Protein AF-A0A924SFA0-F1 (afdb_monomer_lite)

Secondary structure (DSSP, 8-state):
-EEEEEEEEE--TT--HHHHTTS-SEEEEEEESSHHHHHHHHHHHHHHHHSSS--EEEEEEEEEEPPSSSS-PPEEEEEEEEEEE--TT-

Radius of gyration: 14.09 Å; chains: 1; bounding box: 32×32×41 Å

pLDDT: mean 83.45, std 10.33, range [54.59, 95.69]

Structure (mmCIF, N/CA/C/O backbone):
data_AF-A0A924SFA0-F1
#
_entry.id   AF-A0A924SFA0-F1
#
loop_
_atom_site.group_PDB
_atom_site.id
_atom_site.type_symbol
_atom_site.label_atom_id
_atom_site.label_alt_id
_atom_site.label_comp_id
_atom_site.label_asym_id
_atom_site.label_entity_id
_atom_site.label_seq_id
_atom_site.pdbx_PDB_ins_code
_atom_site.Cartn_x
_atom_site.Cartn_y
_atom_site.Cartn_z
_atom_site.occupancy
_atom_site.B_iso_or_equiv
_atom_site.auth_seq_id
_atom_site.auth_comp_id
_atom_site.auth_asym_id
_atom_site.auth_atom_id
_atom_site.pdbx_PDB_model_num
ATOM 1 N N . MET A 1 1 ? 8.476 5.013 -13.328 1.00 89.00 1 MET A N 1
ATOM 2 C CA . MET A 1 1 ? 7.156 4.630 -12.796 1.00 89.00 1 MET A CA 1
ATOM 3 C C . MET A 1 1 ? 7.329 3.259 -12.181 1.00 89.00 1 MET A C 1
ATOM 5 O O . MET A 1 1 ? 7.813 2.361 -12.863 1.00 89.00 1 MET A O 1
ATOM 9 N N . THR A 1 2 ? 7.065 3.155 -10.890 1.00 93.19 2 THR A N 1
ATOM 10 C CA . THR A 1 2 ? 7.264 1.969 -10.064 1.00 93.19 2 THR A CA 1
ATOM 11 C C . THR A 1 2 ? 5.897 1.377 -9.772 1.00 93.19 2 THR A C 1
ATOM 13 O O . THR A 1 2 ? 4.965 2.111 -9.446 1.00 93.19 2 THR A O 1
ATOM 16 N N . THR A 1 3 ? 5.764 0.065 -9.923 1.00 95.38 3 THR A N 1
ATOM 17 C CA . THR A 1 3 ? 4.533 -0.649 -9.587 1.00 95.38 3 THR A CA 1
ATOM 18 C C . THR A 1 3 ? 4.640 -1.169 -8.162 1.00 95.38 3 THR A C 1
ATOM 20 O O . THR A 1 3 ? 5.643 -1.780 -7.795 1.00 95.38 3 THR A O 1
ATOM 23 N N . TYR A 1 4 ? 3.600 -0.939 -7.377 1.00 95.31 4 TYR A N 1
ATOM 24 C CA . TYR A 1 4 ? 3.471 -1.383 -6.001 1.00 95.31 4 TYR A CA 1
ATOM 25 C C . TYR A 1 4 ? 2.245 -2.279 -5.894 1.00 95.31 4 TYR A C 1
ATOM 27 O O . TYR A 1 4 ? 1.207 -1.975 -6.481 1.00 95.31 4 TYR A O 1
ATOM 35 N N . VAL A 1 5 ? 2.350 -3.356 -5.125 1.00 94.81 5 VAL A N 1
ATOM 36 C CA . VAL A 1 5 ? 1.176 -3.947 -4.480 1.00 94.81 5 VAL A CA 1
ATOM 37 C C . VAL A 1 5 ? 1.000 -3.245 -3.142 1.00 94.81 5 VAL A C 1
ATOM 39 O O . VAL A 1 5 ? 1.992 -2.913 -2.487 1.00 94.81 5 VAL A O 1
ATOM 42 N N . TYR A 1 6 ? -0.242 -2.990 -2.758 1.00 92.94 6 TYR A N 1
ATOM 43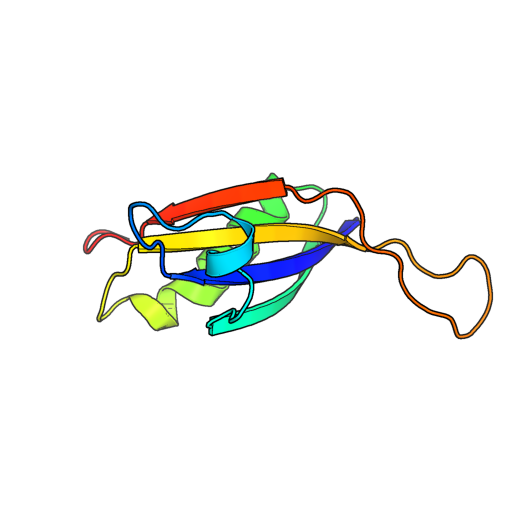 C CA . TYR A 1 6 ? -0.559 -2.434 -1.456 1.00 92.94 6 TYR A CA 1
ATOM 44 C C . TYR A 1 6 ? -1.603 -3.277 -0.735 1.00 92.94 6 TYR A C 1
ATOM 46 O O . TYR A 1 6 ? -2.483 -3.871 -1.360 1.00 92.94 6 TYR A O 1
ATOM 54 N N . TYR A 1 7 ? -1.486 -3.316 0.586 1.00 91.19 7 TYR A N 1
ATOM 55 C CA . TYR A 1 7 ? -2.368 -4.038 1.492 1.00 91.19 7 TYR A CA 1
ATOM 56 C C . TYR A 1 7 ? -2.901 -3.061 2.519 1.00 91.19 7 TYR A C 1
ATOM 58 O O . TYR A 1 7 ? -2.132 -2.259 3.043 1.00 91.19 7 TYR A O 1
ATOM 66 N N . ILE A 1 8 ? -4.187 -3.157 2.828 1.00 89.06 8 ILE A N 1
ATOM 67 C CA . ILE A 1 8 ? -4.836 -2.345 3.851 1.00 89.06 8 ILE A CA 1
ATOM 68 C C . ILE A 1 8 ? -5.361 -3.275 4.922 1.00 89.06 8 ILE A C 1
ATOM 70 O O . ILE A 1 8 ? -6.072 -4.234 4.619 1.00 89.06 8 ILE A O 1
ATOM 74 N N . ALA A 1 9 ? -5.028 -2.978 6.167 1.00 88.75 9 ALA A N 1
ATOM 75 C CA . ALA A 1 9 ? -5.522 -3.693 7.329 1.00 88.75 9 ALA A CA 1
ATOM 76 C C . ALA A 1 9 ? -6.035 -2.703 8.375 1.00 88.75 9 ALA A C 1
ATOM 78 O O . ALA A 1 9 ? -5.635 -1.539 8.395 1.00 88.75 9 ALA A O 1
ATOM 79 N N . GLU A 1 10 ? -6.913 -3.176 9.253 1.00 83.50 10 GLU A N 1
ATOM 80 C CA . GLU A 1 10 ? -7.274 -2.426 10.451 1.00 83.50 10 GLU A CA 1
ATOM 81 C C . GLU A 1 10 ? -6.066 -2.340 11.385 1.00 83.50 10 GLU A C 1
ATOM 83 O O . GLU A 1 10 ? -5.353 -3.325 11.615 1.00 83.50 10 GLU A O 1
ATOM 88 N N . ARG A 1 11 ? -5.848 -1.156 11.953 1.00 77.44 11 ARG A N 1
ATOM 89 C CA . ARG A 1 11 ? -4.859 -0.972 13.006 1.00 77.44 11 ARG A CA 1
ATOM 90 C C . ARG A 1 11 ? -5.398 -1.547 14.311 1.00 77.44 11 ARG A C 1
ATOM 92 O O . ARG A 1 11 ? -6.203 -0.920 14.992 1.00 77.44 11 ARG A O 1
ATOM 99 N N 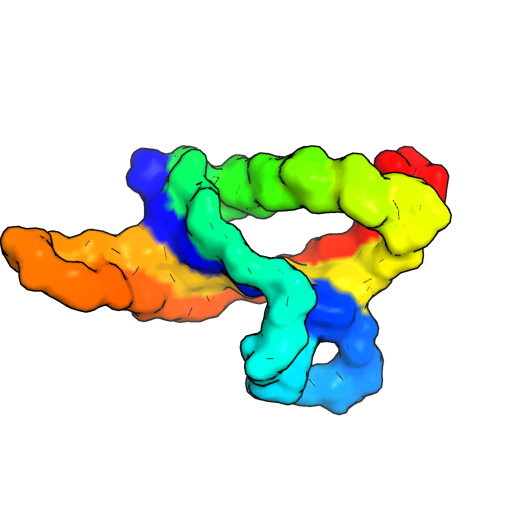. VAL A 1 12 ? -4.895 -2.715 14.696 1.00 74.38 12 VAL A N 1
ATOM 100 C CA . VAL A 1 12 ? -5.196 -3.330 15.996 1.00 74.38 12 VAL A CA 1
ATOM 101 C C . VAL A 1 12 ? -4.055 -3.041 16.969 1.00 74.38 12 VAL A C 1
ATOM 103 O O . VAL A 1 12 ? -2.928 -3.505 16.775 1.00 74.38 12 VAL A O 1
ATOM 106 N N . GLU A 1 13 ? -4.328 -2.279 18.031 1.00 72.44 13 GLU A N 1
ATOM 107 C CA . GLU A 1 13 ? -3.330 -1.999 19.068 1.00 72.44 13 GLU A CA 1
ATOM 108 C C . GLU A 1 13 ? -2.813 -3.298 19.709 1.00 72.44 13 GLU A C 1
ATOM 110 O O . GLU A 1 13 ? -3.579 -4.149 20.159 1.00 72.44 13 G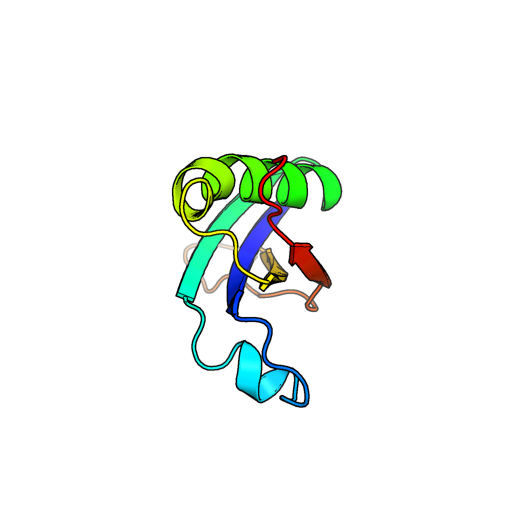LU A O 1
ATOM 115 N N . GLY A 1 14 ? -1.487 -3.459 19.746 1.00 70.38 14 GLY A N 1
ATOM 116 C CA . GLY A 1 14 ? -0.827 -4.629 20.332 1.00 70.38 14 GLY A CA 1
ATOM 117 C C . GLY A 1 14 ? -0.719 -5.857 19.418 1.00 70.38 14 GLY A C 1
ATOM 118 O O . GLY A 1 14 ? -0.054 -6.822 19.802 1.00 70.38 14 GLY A O 1
ATOM 119 N N . ALA A 1 15 ? -1.298 -5.833 18.213 1.00 67.81 15 ALA A N 1
ATOM 120 C CA . ALA A 1 15 ? -1.111 -6.898 17.231 1.00 67.81 15 ALA A CA 1
ATOM 121 C C . ALA A 1 15 ? 0.279 -6.816 16.577 1.00 67.81 15 ALA A C 1
ATOM 123 O O . ALA A 1 15 ? 0.764 -5.739 16.227 1.00 67.81 15 ALA A O 1
ATOM 124 N N . GLN A 1 16 ? 0.931 -7.967 16.384 1.00 68.56 16 GLN A N 1
ATOM 125 C CA . GLN A 1 16 ? 2.193 -8.021 15.637 1.00 68.56 16 GLN A CA 1
ATOM 126 C C . GLN A 1 16 ? 1.941 -7.771 14.139 1.00 68.56 16 GLN A C 1
ATOM 128 O O . GLN A 1 16 ? 0.897 -8.159 13.619 1.00 68.56 16 GLN A O 1
ATOM 133 N N . GLU A 1 17 ? 2.914 -7.205 13.410 1.00 63.38 17 GLU A N 1
ATOM 134 C CA . GLU A 1 17 ? 2.818 -6.952 11.954 1.00 63.38 17 GLU A CA 1
ATOM 135 C C . GLU A 1 17 ? 2.283 -8.148 11.160 1.00 63.38 17 GLU A C 1
ATOM 137 O O . GLU A 1 17 ? 1.425 -7.999 10.291 1.00 63.38 17 GLU A O 1
ATOM 142 N N . MET A 1 18 ? 2.773 -9.346 11.485 1.00 60.00 18 MET A N 1
ATOM 143 C CA . MET A 1 18 ? 2.404 -10.583 10.801 1.00 60.00 18 MET A CA 1
ATOM 144 C C . MET A 1 18 ? 0.941 -10.983 11.039 1.00 60.00 18 MET A C 1
ATOM 146 O O . MET A 1 18 ? 0.379 -11.711 10.232 1.00 60.00 18 MET A O 1
ATOM 150 N N . GLN A 1 19 ? 0.324 -10.511 12.127 1.00 60.91 19 GLN A N 1
ATOM 151 C CA . GLN A 1 19 ? -1.088 -10.739 12.444 1.00 60.91 19 GLN A CA 1
ATOM 152 C C . GLN A 1 19 ? -1.992 -9.720 11.745 1.00 60.91 19 GLN A C 1
ATOM 154 O O . GLN A 1 19 ? -3.057 -10.095 11.264 1.00 60.91 19 GLN A O 1
ATOM 159 N N . ARG A 1 20 ? -1.553 -8.458 11.634 1.00 69.75 20 ARG A N 1
ATOM 160 C CA . ARG A 1 20 ? -2.334 -7.374 11.009 1.00 69.75 20 ARG A CA 1
ATOM 161 C C . ARG A 1 20 ? -2.551 -7.613 9.513 1.00 69.75 20 ARG A C 1
ATOM 163 O O . ARG A 1 20 ? -3.678 -7.578 9.035 1.00 69.75 20 ARG A O 1
ATOM 170 N N . PHE A 1 21 ? -1.492 -7.961 8.783 1.00 72.38 21 PHE A N 1
ATOM 171 C CA . PHE A 1 21 ? -1.567 -8.196 7.333 1.00 72.38 21 PHE A CA 1
ATOM 172 C C . PHE A 1 21 ? -1.849 -9.655 6.939 1.00 72.38 21 PHE A C 1
ATOM 174 O O . PHE A 1 21 ? -1.819 -9.980 5.754 1.00 72.38 21 PHE A O 1
ATOM 181 N N . ALA A 1 22 ? -2.144 -10.548 7.894 1.00 73.25 22 ALA A N 1
ATOM 182 C CA . ALA A 1 22 ? -2.592 -11.909 7.576 1.00 73.25 22 ALA A CA 1
ATOM 183 C C . ALA A 1 22 ? -3.980 -11.924 6.907 1.00 73.25 22 ALA A C 1
ATOM 185 O O . ALA A 1 22 ? -4.278 -12.820 6.115 1.00 73.25 22 ALA A O 1
ATOM 186 N N . HIS A 1 23 ? -4.811 -10.922 7.212 1.00 76.56 23 HIS A N 1
ATOM 187 C CA . HIS A 1 23 ? -6.171 -10.774 6.700 1.00 76.56 23 HIS A CA 1
ATOM 188 C C . HIS A 1 23 ? -6.421 -9.320 6.268 1.00 76.56 23 HIS A C 1
ATOM 190 O O . HIS A 1 23 ? -7.131 -8.592 6.960 1.00 76.56 23 HIS A O 1
ATOM 196 N N . PRO A 1 24 ? -5.813 -8.867 5.155 1.00 82.69 24 PRO A N 1
ATOM 197 C CA . PRO A 1 24 ? -6.035 -7.513 4.670 1.00 82.69 24 PRO A CA 1
ATOM 198 C C . PRO A 1 24 ? -7.508 -7.323 4.289 1.00 82.69 24 PRO A C 1
ATOM 200 O O . PRO A 1 24 ? -8.122 -8.197 3.676 1.00 82.69 24 PRO A O 1
ATOM 203 N N . ILE A 1 25 ? -8.054 -6.159 4.632 1.00 85.50 25 ILE A N 1
ATOM 204 C CA . ILE A 1 25 ? -9.403 -5.721 4.250 1.00 85.50 25 ILE A CA 1
ATOM 205 C C . ILE A 1 25 ? -9.444 -5.437 2.748 1.00 85.50 25 ILE A C 1
ATOM 207 O O . ILE A 1 25 ? -10.455 -5.671 2.090 1.00 85.50 25 ILE A O 1
ATOM 211 N N . HIS A 1 26 ? -8.327 -4.958 2.197 1.00 86.75 26 HIS A N 1
ATOM 212 C CA . HIS A 1 26 ? -8.202 -4.656 0.780 1.00 86.75 26 HIS A CA 1
ATOM 213 C C . HIS A 1 26 ? -6.774 -4.863 0.284 1.00 86.75 26 HIS A C 1
ATOM 215 O O . HIS A 1 26 ? -5.804 -4.631 1.009 1.00 86.75 26 HIS A O 1
ATOM 221 N N . VAL A 1 27 ? -6.657 -5.301 -0.969 1.00 90.50 27 VAL A N 1
ATOM 222 C CA . VAL A 1 27 ? -5.385 -5.487 -1.670 1.00 90.50 27 VAL A CA 1
ATOM 223 C C . VAL A 1 27 ? -5.524 -4.920 -3.073 1.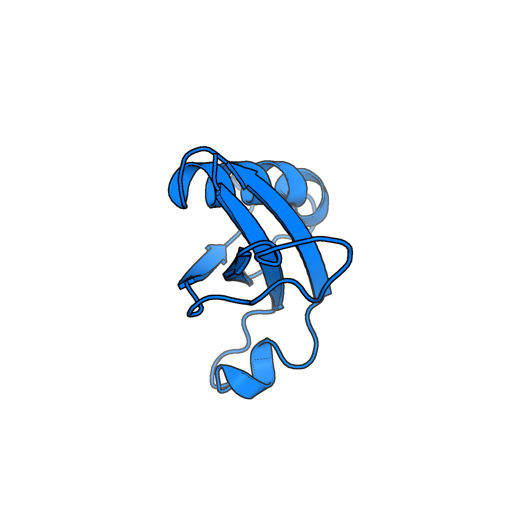00 90.50 27 VAL A C 1
ATOM 225 O O . VAL A 1 27 ? -6.474 -5.248 -3.784 1.00 90.50 27 VAL A O 1
ATOM 228 N N . GLY A 1 28 ? -4.562 -4.106 -3.492 1.00 92.12 28 GLY A N 1
ATOM 229 C CA . GLY A 1 28 ? -4.571 -3.504 -4.819 1.00 92.12 28 GLY A CA 1
ATOM 230 C C . GLY A 1 28 ? -3.180 -3.332 -5.408 1.00 92.12 28 GLY A C 1
ATOM 231 O O . GLY A 1 28 ? -2.165 -3.638 -4.785 1.00 92.12 28 GLY A O 1
ATOM 232 N N . ILE A 1 29 ? -3.140 -2.850 -6.649 1.00 94.38 29 ILE A N 1
ATOM 233 C CA . ILE A 1 29 ? -1.904 -2.536 -7.367 1.00 94.38 29 ILE A CA 1
ATOM 234 C C . ILE A 1 29 ? -1.986 -1.088 -7.836 1.00 94.38 29 ILE A C 1
ATOM 236 O O . ILE A 1 29 ? -2.981 -0.685 -8.433 1.00 94.38 29 ILE A O 1
ATOM 240 N N . VAL A 1 30 ? -0.927 -0.320 -7.601 1.00 95.19 30 VAL A N 1
ATOM 241 C CA . VAL A 1 30 ? -0.808 1.069 -8.054 1.00 95.19 30 VAL A CA 1
ATOM 242 C C . VAL A 1 30 ? 0.533 1.271 -8.746 1.00 95.19 30 VAL A C 1
ATOM 244 O O . VAL A 1 30 ? 1.539 0.672 -8.371 1.00 95.19 30 VAL A O 1
ATOM 247 N N . SER A 1 31 ? 0.563 2.090 -9.794 1.00 95.44 31 SER A N 1
ATOM 248 C CA . SER A 1 31 ? 1.814 2.518 -10.426 1.00 95.44 31 SER A CA 1
ATOM 249 C C . SER A 1 31 ? 1.993 4.015 -10.225 1.00 95.44 31 SER A C 1
ATOM 251 O O . SER A 1 31 ? 1.123 4.792 -10.601 1.00 95.44 31 SER A O 1
ATOM 253 N N . ALA A 1 32 ? 3.123 4.414 -9.650 1.00 95.56 32 ALA A N 1
ATOM 254 C CA . ALA A 1 32 ? 3.403 5.791 -9.248 1.00 95.56 32 ALA A CA 1
ATOM 255 C C . ALA A 1 32 ? 4.875 6.151 -9.527 1.00 95.56 32 ALA A C 1
ATOM 257 O O . ALA A 1 32 ? 5.694 5.254 -9.750 1.00 95.56 32 ALA A O 1
ATOM 258 N N . PRO A 1 33 ? 5.256 7.437 -9.596 1.00 95.69 33 PRO A N 1
ATOM 259 C CA . PRO A 1 33 ? 6.662 7.822 -9.738 1.00 95.69 33 PRO A CA 1
ATOM 260 C C . PRO A 1 33 ? 7.520 7.386 -8.538 1.00 95.69 33 PRO A C 1
ATOM 262 O O . PRO A 1 33 ? 8.657 6.962 -8.746 1.00 95.69 33 PRO A O 1
ATOM 265 N N . ASP A 1 34 ? 6.957 7.417 -7.330 1.00 93.25 34 ASP A N 1
ATOM 266 C CA . ASP A 1 34 ? 7.607 7.084 -6.062 1.00 93.25 34 ASP A CA 1
ATOM 267 C C . ASP A 1 34 ? 6.579 6.622 -5.004 1.00 93.25 34 ASP A C 1
ATOM 269 O O . ASP A 1 34 ? 5.383 6.499 -5.284 1.00 93.25 34 ASP A O 1
ATOM 273 N N . HIS A 1 35 ? 7.070 6.321 -3.794 1.00 88.88 35 HIS A N 1
ATOM 274 C CA . HIS A 1 35 ? 6.260 5.832 -2.672 1.00 88.88 35 HIS A CA 1
ATOM 275 C C . HIS A 1 35 ? 5.256 6.870 -2.162 1.00 88.88 35 HIS A C 1
ATOM 277 O O . HIS A 1 35 ? 4.140 6.511 -1.808 1.00 88.88 35 HIS A O 1
ATOM 283 N N . GLU A 1 36 ? 5.623 8.151 -2.147 1.00 91.56 36 GLU A N 1
ATOM 284 C CA . GLU A 1 36 ? 4.756 9.227 -1.655 1.00 91.56 36 GLU A CA 1
ATOM 285 C C . GLU A 1 36 ? 3.555 9.429 -2.586 1.00 91.56 36 GLU A C 1
ATOM 287 O O . GLU A 1 36 ? 2.409 9.524 -2.139 1.00 91.56 36 GLU A O 1
ATOM 292 N N . ALA A 1 37 ? 3.797 9.391 -3.896 1.00 93.38 37 ALA A N 1
ATOM 293 C CA . ALA A 1 37 ?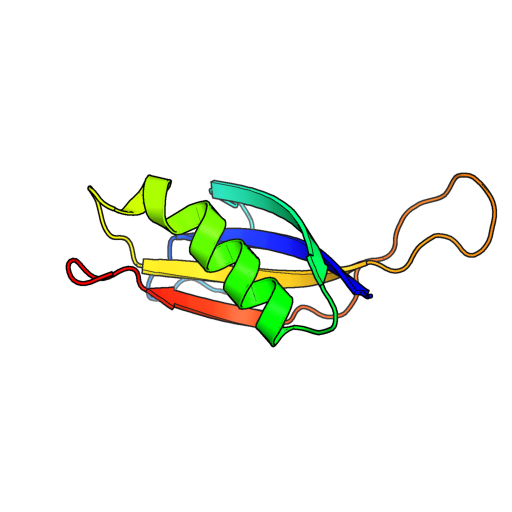 2.740 9.431 -4.892 1.00 93.38 37 ALA A CA 1
ATOM 294 C C . ALA A 1 37 ? 1.861 8.167 -4.861 1.00 93.38 37 ALA A C 1
ATOM 296 O O . ALA A 1 37 ? 0.648 8.268 -5.041 1.00 93.38 37 ALA A O 1
ATOM 297 N N . ALA A 1 38 ? 2.439 6.986 -4.606 1.00 93.06 38 ALA A N 1
ATOM 298 C CA . ALA A 1 38 ? 1.667 5.754 -4.417 1.00 93.06 38 ALA A CA 1
ATOM 299 C C . ALA A 1 38 ? 0.756 5.847 -3.184 1.00 93.06 38 ALA A C 1
ATOM 301 O O . ALA A 1 38 ? -0.426 5.518 -3.270 1.00 93.06 38 ALA A O 1
ATOM 302 N N . TYR A 1 39 ? 1.293 6.338 -2.065 1.00 90.94 39 TYR A N 1
ATOM 303 C CA . TYR A 1 39 ? 0.546 6.575 -0.833 1.00 90.94 39 TYR A CA 1
ATOM 304 C C . TYR A 1 39 ? -0.610 7.551 -1.053 1.00 90.94 39 TYR A C 1
ATOM 306 O O . TYR A 1 39 ? -1.744 7.247 -0.695 1.00 90.94 39 TYR A O 1
ATOM 314 N N . THR A 1 40 ? -0.339 8.685 -1.701 1.00 92.12 40 THR A N 1
ATOM 315 C CA . THR A 1 40 ? -1.353 9.708 -1.994 1.00 92.12 40 THR A CA 1
ATOM 316 C C . THR A 1 40 ? -2.482 9.144 -2.851 1.00 92.12 40 THR A C 1
ATOM 318 O O . THR A 1 40 ? -3.648 9.310 -2.509 1.00 92.12 40 THR A O 1
ATOM 321 N N . ALA A 1 41 ? -2.143 8.407 -3.913 1.00 92.69 41 ALA A N 1
ATOM 322 C CA . ALA A 1 41 ? -3.134 7.791 -4.789 1.00 92.69 41 ALA A CA 1
ATOM 323 C C . ALA A 1 41 ? -4.022 6.777 -4.047 1.00 92.69 41 ALA A C 1
ATOM 325 O O . ALA A 1 41 ? -5.232 6.757 -4.250 1.00 92.69 41 ALA A O 1
ATOM 326 N N . VAL A 1 42 ? -3.438 5.958 -3.163 1.00 91.25 42 VAL A N 1
ATOM 327 C CA . VAL A 1 42 ? -4.206 5.020 -2.330 1.00 91.25 42 VAL A CA 1
ATOM 328 C C . VAL A 1 42 ? -5.084 5.772 -1.328 1.00 91.25 42 VAL A C 1
ATOM 330 O O . VAL A 1 42 ? -6.248 5.430 -1.166 1.00 91.25 42 VAL A O 1
ATOM 333 N N . LEU A 1 43 ? -4.574 6.823 -0.685 1.00 88.50 43 LEU A N 1
ATOM 334 C CA . LEU A 1 43 ? -5.357 7.626 0.255 1.00 88.50 43 LEU A CA 1
ATOM 335 C C . LEU A 1 43 ? -6.581 8.267 -0.420 1.00 88.50 43 LEU A C 1
ATOM 337 O O . LEU A 1 43 ? -7.674 8.240 0.142 1.00 88.50 43 LEU A O 1
ATOM 341 N N . GLU A 1 44 ? -6.407 8.832 -1.616 1.00 89.69 44 GLU A N 1
ATOM 342 C CA . GLU A 1 44 ? -7.493 9.428 -2.403 1.00 89.69 44 GLU A CA 1
ATOM 343 C C . GLU A 1 44 ? -8.540 8.395 -2.835 1.00 89.69 44 GLU A C 1
ATOM 345 O O . GLU A 1 44 ? -9.733 8.684 -2.757 1.00 89.69 44 GLU A O 1
ATOM 350 N N . ASP A 1 45 ? -8.113 7.193 -3.229 1.00 87.88 45 ASP A N 1
ATOM 351 C CA . ASP A 1 45 ? -9.003 6.092 -3.624 1.00 87.88 45 ASP A CA 1
ATOM 352 C C . ASP A 1 45 ? -9.839 5.559 -2.449 1.00 87.88 45 ASP A C 1
ATOM 354 O O . ASP A 1 45 ? -11.021 5.247 -2.589 1.00 87.88 45 ASP A O 1
ATOM 358 N N . LEU A 1 46 ? -9.245 5.504 -1.255 1.00 85.38 46 LEU A N 1
ATOM 359 C CA . LEU A 1 46 ? -9.908 5.001 -0.052 1.00 85.38 46 LEU A CA 1
ATOM 360 C C . LEU A 1 46 ? -10.807 6.025 0.636 1.00 85.38 46 LEU A C 1
ATOM 362 O O . LEU A 1 46 ? -11.760 5.626 1.307 1.00 85.38 46 LEU A O 1
ATOM 366 N N . ARG A 1 47 ? -10.526 7.324 0.487 1.00 84.69 47 ARG A N 1
ATOM 367 C CA . ARG A 1 47 ? -11.253 8.404 1.174 1.00 84.69 47 ARG A CA 1
ATOM 368 C C . ARG A 1 47 ? -12.781 8.280 1.050 1.00 84.69 47 ARG A C 1
ATOM 370 O O . ARG A 1 47 ? -13.438 8.338 2.085 1.00 84.69 47 ARG A O 1
ATOM 377 N N . PRO A 1 48 ? -13.377 8.013 -0.132 1.00 85.38 48 PRO A N 1
ATOM 378 C CA . PRO A 1 48 ? -14.826 7.846 -0.252 1.00 85.38 48 PRO A CA 1
ATOM 379 C C . PRO A 1 48 ? -15.380 6.653 0.537 1.00 85.38 48 PRO A C 1
ATOM 381 O O . PRO A 1 48 ? -16.527 6.687 0.965 1.00 85.38 48 PRO A O 1
ATOM 384 N N . THR A 1 49 ? -14.582 5.600 0.730 1.00 82.75 49 THR A N 1
ATOM 385 C CA . THR A 1 49 ? -15.005 4.378 1.434 1.00 82.75 49 THR A CA 1
ATOM 386 C C . THR A 1 49 ? -15.103 4.598 2.944 1.00 82.75 49 THR A C 1
ATOM 388 O O . THR A 1 49 ? -15.981 4.031 3.589 1.00 82.75 49 THR A O 1
ATOM 391 N N . PHE A 1 50 ? -14.223 5.431 3.508 1.00 78.81 50 PHE A N 1
ATOM 392 C CA . PHE A 1 50 ? -14.135 5.669 4.955 1.00 78.81 50 PHE A CA 1
ATOM 393 C C . PHE A 1 50 ? -14.649 7.047 5.395 1.00 78.81 50 PHE A C 1
ATOM 395 O O . PHE A 1 50 ? -14.569 7.365 6.579 1.00 78.81 50 PHE A O 1
ATOM 402 N N . ALA A 1 51 ? -15.212 7.842 4.478 1.00 79.44 51 ALA A N 1
ATOM 403 C CA . ALA A 1 51 ? -15.735 9.180 4.766 1.00 79.44 51 ALA A CA 1
ATOM 404 C C . ALA A 1 51 ? -16.812 9.175 5.869 1.00 79.44 51 ALA A C 1
ATOM 406 O O . ALA A 1 51 ? -16.779 9.999 6.781 1.00 79.44 51 ALA A O 1
ATOM 407 N N . ASP A 1 52 ? -17.742 8.216 5.822 1.00 75.31 52 ASP A N 1
ATOM 408 C CA . ASP A 1 52 ? -18.867 8.142 6.768 1.00 75.31 52 ASP A CA 1
ATOM 409 C C . ASP A 1 52 ? -18.520 7.410 8.077 1.00 75.31 52 ASP A C 1
ATOM 411 O O . ASP A 1 52 ? -19.208 7.560 9.089 1.00 75.31 52 ASP A O 1
ATOM 415 N N . ALA A 1 53 ? -17.459 6.600 8.065 1.00 76.56 53 ALA A N 1
ATOM 416 C CA . ALA A 1 53 ? -17.012 5.802 9.201 1.00 76.56 53 ALA A CA 1
ATOM 417 C C . ALA A 1 53 ? -15.475 5.777 9.248 1.00 76.56 53 ALA A C 1
ATOM 419 O O . ALA A 1 53 ? -14.867 4.791 8.812 1.00 76.56 53 ALA A O 1
ATOM 420 N N . PRO A 1 54 ? -14.847 6.849 9.769 1.00 78.88 54 PRO A N 1
ATOM 421 C CA . PRO A 1 54 ? -13.398 6.941 9.853 1.00 78.88 54 PRO A CA 1
ATOM 422 C C . PRO A 1 54 ? -12.829 5.801 10.699 1.00 78.88 54 PRO A C 1
ATOM 424 O O . PRO A 1 54 ? -13.355 5.474 11.765 1.00 78.88 54 PRO A O 1
ATOM 427 N N . GLN A 1 55 ? -11.757 5.185 10.211 1.00 77.75 55 GLN A N 1
ATOM 428 C CA . GLN A 1 55 ? -11.097 4.052 10.855 1.00 77.75 55 GLN A CA 1
ATOM 429 C C . GLN A 1 55 ? -9.585 4.263 10.876 1.00 77.75 55 GLN A C 1
ATOM 431 O O . GLN A 1 55 ? -9.012 4.911 9.994 1.00 77.75 55 GLN A O 1
ATOM 436 N N . HIS A 1 56 ? -8.938 3.684 11.886 1.00 81.50 56 HIS A N 1
ATOM 437 C CA . HIS A 1 56 ? -7.487 3.587 11.928 1.00 81.50 56 HIS A CA 1
ATOM 438 C C . HIS A 1 56 ? -7.051 2.402 11.076 1.00 81.50 56 HIS A C 1
ATOM 440 O O . HIS A 1 56 ? -7.360 1.250 11.382 1.00 81.50 56 HIS A O 1
ATOM 446 N N . LEU A 1 57 ? -6.327 2.695 10.007 1.00 85.12 57 LEU A N 1
ATOM 447 C CA . LEU A 1 57 ? -5.860 1.712 9.050 1.00 85.12 57 LEU A CA 1
ATOM 448 C C . LEU A 1 57 ? -4.335 1.731 8.981 1.00 85.12 57 LEU A C 1
ATOM 450 O O . LEU A 1 57 ? -3.657 2.696 9.335 1.00 85.12 57 LEU A O 1
ATOM 454 N N . GLU A 1 58 ? -3.787 0.642 8.484 1.00 85.44 58 GLU A N 1
ATOM 455 C CA . GLU A 1 58 ? -2.387 0.546 8.110 1.00 85.44 58 GLU A CA 1
ATOM 456 C C . GLU A 1 58 ? -2.312 0.159 6.647 1.00 85.44 58 GLU A C 1
ATOM 458 O O . GLU A 1 58 ? -3.054 -0.713 6.183 1.00 85.44 58 GLU A O 1
ATOM 463 N N . VAL A 1 59 ? -1.402 0.806 5.925 1.00 88.50 59 VAL A N 1
ATOM 464 C CA . VAL A 1 59 ? -1.084 0.456 4.550 1.00 88.50 59 VAL A CA 1
ATOM 465 C C . VAL A 1 59 ? 0.337 -0.082 4.472 1.00 88.50 59 VAL A C 1
ATOM 467 O O . VAL A 1 59 ? 1.288 0.507 4.983 1.00 88.50 59 VAL A O 1
ATOM 470 N N . ARG A 1 60 ? 0.489 -1.216 3.798 1.00 90.56 60 ARG A N 1
ATOM 471 C CA . ARG A 1 60 ? 1.787 -1.795 3.451 1.00 90.56 60 ARG A CA 1
ATOM 472 C C . ARG A 1 60 ? 1.961 -1.738 1.955 1.00 90.56 60 ARG A C 1
ATOM 474 O O . ARG A 1 60 ? 1.107 -2.243 1.235 1.00 90.56 60 ARG A O 1
ATOM 481 N N . PHE A 1 61 ? 3.085 -1.204 1.501 1.00 92.19 61 PHE A N 1
ATOM 482 C CA . PHE A 1 61 ? 3.484 -1.233 0.101 1.00 92.19 61 PHE A CA 1
ATOM 483 C C . PHE A 1 61 ? 4.636 -2.206 -0.112 1.00 92.19 61 PHE A C 1
ATOM 485 O O . PHE A 1 61 ? 5.590 -2.244 0.660 1.00 92.19 61 PHE A O 1
ATOM 492 N N . GLU A 1 62 ? 4.594 -2.945 -1.212 1.00 94.06 62 GLU A N 1
ATOM 493 C CA . GLU A 1 62 ? 5.722 -3.744 -1.680 1.00 94.06 62 GLU A CA 1
ATOM 494 C C . GLU A 1 62 ? 5.966 -3.438 -3.156 1.00 94.06 62 GLU A C 1
ATOM 496 O O . GLU A 1 62 ? 5.067 -3.529 -3.994 1.00 94.06 62 GLU A O 1
ATOM 501 N N . VAL A 1 63 ? 7.204 -3.067 -3.493 1.00 94.19 63 VAL A N 1
ATOM 502 C CA . VAL A 1 63 ? 7.588 -2.827 -4.889 1.00 94.19 63 VAL A CA 1
ATOM 503 C C . VAL A 1 63 ? 7.518 -4.141 -5.659 1.00 94.19 63 VAL A C 1
ATOM 505 O O . VAL A 1 63 ? 8.164 -5.121 -5.285 1.00 94.19 63 VAL A O 1
ATOM 508 N N . LEU A 1 64 ? 6.788 -4.147 -6.768 1.00 93.69 64 LEU A N 1
ATOM 509 C CA . LEU A 1 64 ? 6.703 -5.284 -7.666 1.00 93.69 64 LEU A CA 1
ATOM 510 C C . LEU A 1 64 ? 7.780 -5.186 -8.747 1.00 93.69 64 LEU A C 1
ATOM 512 O O . LEU A 1 64 ? 7.851 -4.226 -9.512 1.00 93.69 64 LEU A O 1
ATOM 516 N N . THR A 1 65 ? 8.613 -6.220 -8.836 1.00 92.44 65 THR A N 1
ATOM 517 C CA . THR A 1 65 ? 9.590 -6.369 -9.919 1.00 92.44 65 THR A CA 1
ATOM 518 C C . THR A 1 65 ? 9.063 -7.374 -10.944 1.00 92.44 65 THR A C 1
ATOM 520 O O . THR A 1 65 ? 8.797 -8.524 -10.567 1.00 92.44 65 THR A O 1
ATOM 523 N N . PRO A 1 66 ? 8.927 -6.991 -12.228 1.00 90.12 66 PRO A N 1
ATOM 524 C CA . PRO A 1 66 ? 8.457 -7.906 -13.259 1.00 90.12 66 PRO A CA 1
ATOM 525 C C . PRO A 1 66 ? 9.455 -9.052 -13.497 1.00 90.12 66 PRO A C 1
ATOM 527 O O . PRO A 1 66 ? 10.650 -8.926 -13.196 1.00 90.12 66 PRO A O 1
ATOM 530 N N . PRO A 1 67 ? 8.997 -10.185 -14.054 1.00 89.31 67 PRO A N 1
ATOM 531 C CA . PRO A 1 67 ? 9.887 -11.268 -14.454 1.00 89.31 67 PRO A CA 1
ATOM 532 C C . PRO A 1 67 ? 10.908 -10.786 -15.498 1.00 89.31 67 PRO A C 1
ATOM 534 O O . PRO A 1 67 ? 10.603 -9.973 -16.366 1.00 89.31 67 PRO A O 1
ATOM 537 N N . ARG A 1 68 ? 12.139 -11.318 -15.431 1.00 84.00 68 ARG A N 1
ATOM 538 C CA . ARG A 1 68 ? 13.237 -10.933 -16.343 1.00 84.00 68 ARG A CA 1
ATOM 539 C C . ARG A 1 68 ? 12.965 -11.288 -17.813 1.00 84.00 68 ARG A C 1
ATOM 541 O O . ARG A 1 68 ? 13.583 -10.695 -18.690 1.00 84.00 68 ARG A O 1
ATOM 548 N N . SER A 1 69 ? 12.081 -12.248 -18.083 1.00 84.44 69 SER A N 1
ATOM 549 C CA . SER A 1 69 ? 11.624 -12.598 -19.430 1.00 84.44 69 SER A CA 1
ATOM 550 C C . SER A 1 69 ? 10.282 -13.341 -19.392 1.00 84.44 69 SER A C 1
ATOM 552 O O . SER A 1 69 ? 10.019 -14.112 -18.468 1.00 84.44 69 SER A O 1
ATOM 554 N N . GLY A 1 70 ? 9.460 -13.133 -20.427 1.00 78.12 70 GLY A N 1
ATOM 555 C CA . GLY A 1 70 ? 8.233 -13.896 -20.687 1.00 78.12 70 GLY A CA 1
ATOM 556 C C . GLY A 1 70 ? 7.124 -13.749 -19.636 1.00 78.12 70 GLY A C 1
ATOM 557 O O . GLY A 1 70 ? 7.070 -12.775 -18.888 1.00 78.12 70 GLY A O 1
ATOM 558 N N . ALA A 1 71 ? 6.223 -14.736 -19.605 1.00 79.69 71 ALA A N 1
ATOM 559 C CA . ALA A 1 71 ? 5.247 -14.905 -18.533 1.00 79.69 71 ALA A CA 1
ATOM 560 C C . ALA A 1 71 ? 5.943 -15.544 -17.321 1.00 79.69 71 ALA A C 1
ATOM 562 O O . ALA A 1 71 ? 6.501 -16.636 -17.421 1.00 79.69 71 ALA A O 1
ATOM 563 N N . GLY A 1 72 ? 5.929 -14.861 -16.180 1.00 82.88 72 GLY A N 1
ATOM 564 C CA . GLY A 1 72 ? 6.591 -15.316 -14.963 1.00 82.88 72 GLY A CA 1
ATOM 565 C C . GLY A 1 72 ? 6.026 -14.642 -13.718 1.00 82.88 72 GLY A C 1
ATOM 566 O O . GLY A 1 72 ? 5.182 -13.751 -13.803 1.00 82.88 72 GLY A O 1
ATOM 567 N N . VAL A 1 73 ? 6.489 -15.087 -12.552 1.00 86.38 73 VAL A N 1
ATOM 568 C CA . VAL A 1 73 ? 6.020 -14.583 -11.255 1.00 86.38 73 VAL A CA 1
ATOM 569 C C . VAL A 1 73 ? 6.664 -13.229 -10.959 1.00 86.38 73 VAL A C 1
ATOM 571 O O . VAL A 1 73 ? 7.890 -13.088 -11.028 1.00 86.38 73 VAL A O 1
ATOM 574 N N . TRP A 1 74 ? 5.836 -12.244 -10.616 1.00 90.44 74 TRP A N 1
ATOM 575 C CA . TRP A 1 74 ? 6.295 -10.948 -10.127 1.00 90.44 74 TRP A CA 1
ATOM 576 C C . TRP A 1 74 ? 6.876 -11.102 -8.728 1.00 90.44 74 TRP A C 1
ATOM 578 O O . TRP A 1 74 ? 6.343 -11.830 -7.893 1.00 90.44 74 TRP A O 1
ATOM 588 N N . ARG A 1 75 ? 8.002 -10.439 -8.475 1.00 90.88 75 ARG A N 1
ATOM 589 C CA . ARG A 1 75 ? 8.683 -10.523 -7.182 1.00 90.88 75 ARG A CA 1
ATOM 590 C C . ARG A 1 75 ? 8.311 -9.335 -6.324 1.00 90.88 75 ARG A C 1
ATOM 592 O O . ARG A 1 75 ? 8.347 -8.204 -6.799 1.00 90.88 75 ARG A O 1
ATOM 599 N N . HIS A 1 76 ? 8.029 -9.621 -5.066 1.00 92.50 76 HIS A N 1
ATOM 600 C CA . HIS A 1 76 ? 7.743 -8.629 -4.049 1.00 92.50 76 HIS A CA 1
ATOM 601 C C . HIS A 1 76 ? 9.059 -8.141 -3.431 1.00 92.50 76 HIS A C 1
ATOM 603 O O . HIS A 1 76 ? 9.962 -8.937 -3.150 1.00 92.50 76 HIS A O 1
ATOM 609 N N . GLY A 1 77 ? 9.195 -6.825 -3.298 1.00 88.00 77 GLY A N 1
ATOM 610 C CA . GLY A 1 77 ? 10.304 -6.170 -2.615 1.00 88.00 77 GLY A CA 1
ATOM 611 C C . GLY A 1 77 ? 10.183 -6.248 -1.093 1.00 88.00 77 GLY A C 1
ATOM 612 O O . GLY A 1 77 ? 9.339 -6.954 -0.550 1.00 88.00 77 GLY A O 1
ATOM 613 N N . LYS A 1 78 ? 11.041 -5.502 -0.388 1.00 88.38 78 LYS A N 1
ATOM 614 C CA . LYS A 1 78 ? 10.870 -5.322 1.059 1.00 88.38 78 LYS A CA 1
ATOM 615 C C . LYS A 1 78 ? 9.611 -4.482 1.337 1.00 88.38 78 LYS A C 1
ATOM 617 O O . LYS A 1 78 ? 9.408 -3.511 0.603 1.00 88.38 78 LYS A O 1
ATOM 622 N N . PRO A 1 79 ? 8.836 -4.812 2.384 1.00 85.75 79 PRO A N 1
ATOM 623 C CA . PRO A 1 79 ? 7.704 -4.001 2.813 1.00 85.75 79 PRO A CA 1
ATOM 624 C C . PRO A 1 79 ? 8.108 -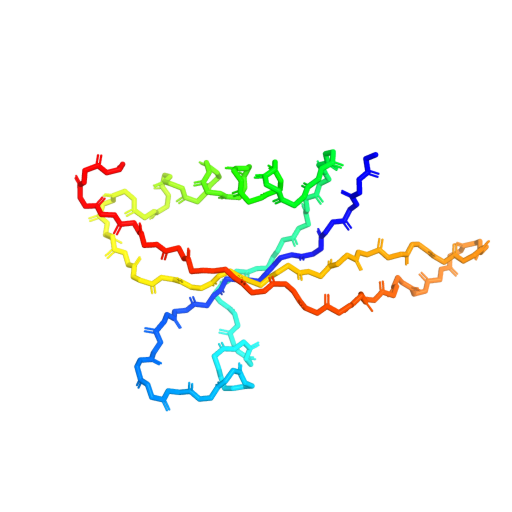2.575 3.181 1.00 85.75 79 PRO A C 1
ATOM 626 O O . PRO A 1 79 ? 9.175 -2.349 3.760 1.00 85.75 79 PRO A O 1
ATOM 629 N N . ILE A 1 80 ? 7.232 -1.633 2.846 1.00 85.62 80 ILE A N 1
ATOM 630 C CA . ILE A 1 80 ? 7.258 -0.242 3.281 1.00 85.62 80 ILE A CA 1
ATOM 631 C C . ILE A 1 80 ? 5.921 0.015 3.973 1.00 85.62 80 ILE A C 1
ATOM 633 O O . ILE A 1 80 ? 4.885 0.113 3.312 1.00 85.62 80 ILE A O 1
ATOM 637 N N . ASP A 1 81 ? 5.955 0.094 5.298 1.00 81.50 81 ASP A N 1
ATOM 638 C CA . ASP A 1 81 ? 4.756 0.236 6.121 1.00 81.50 81 ASP A CA 1
ATOM 639 C C . ASP A 1 81 ? 4.480 1.716 6.405 1.00 81.50 81 ASP A C 1
ATOM 641 O O . ASP A 1 81 ? 5.397 2.523 6.592 1.00 81.50 81 ASP A O 1
ATOM 645 N N . THR A 1 82 ? 3.211 2.110 6.363 1.00 79.25 82 THR A N 1
ATOM 646 C CA . THR A 1 82 ? 2.767 3.484 6.613 1.00 79.25 82 THR A CA 1
ATOM 647 C C . THR A 1 82 ? 1.393 3.460 7.280 1.00 79.25 82 THR A C 1
ATOM 649 O O . THR A 1 82 ? 0.518 2.682 6.906 1.00 79.25 82 THR A O 1
ATOM 652 N N . ASP A 1 83 ? 1.188 4.319 8.273 1.00 81.06 83 ASP A N 1
ATOM 653 C CA . ASP A 1 83 ? -0.094 4.426 8.970 1.00 81.06 83 ASP A CA 1
ATOM 654 C C . ASP A 1 83 ? -1.047 5.340 8.186 1.00 81.06 83 ASP A C 1
ATOM 656 O O . ASP A 1 83 ? -0.641 6.413 7.739 1.00 81.06 83 ASP A O 1
ATOM 660 N N . ILE A 1 84 ? -2.323 4.953 8.071 1.00 75.12 84 ILE A N 1
ATOM 661 C CA . ILE A 1 84 ? -3.396 5.813 7.554 1.00 75.12 84 ILE A CA 1
ATOM 662 C C . ILE A 1 84 ? -4.415 6.016 8.669 1.00 75.12 84 ILE A C 1
ATOM 664 O O . ILE A 1 84 ? -5.042 5.079 9.150 1.00 75.12 84 ILE A O 1
ATOM 668 N N . THR A 1 85 ? -4.634 7.258 9.076 1.00 69.44 85 THR A N 1
ATOM 669 C CA . THR A 1 85 ? -5.770 7.585 9.942 1.00 69.44 85 THR A CA 1
ATOM 670 C C . THR A 1 85 ? -6.695 8.498 9.170 1.00 69.44 85 THR A C 1
ATOM 672 O O . THR A 1 85 ? -6.323 9.630 8.882 1.00 69.44 85 THR A O 1
ATOM 675 N N . PHE A 1 86 ? -7.886 7.999 8.844 1.00 67.94 86 PHE A N 1
ATOM 676 C CA . PHE A 1 86 ? -8.978 8.859 8.410 1.00 67.94 86 PHE A CA 1
ATOM 677 C C . PHE A 1 86 ? -9.564 9.526 9.651 1.00 67.94 86 PHE A C 1
ATOM 679 O O . PHE A 1 86 ? -9.899 8.847 10.625 1.00 67.94 86 PHE A O 1
ATOM 686 N N . THR A 1 87 ? -9.665 10.849 9.644 1.00 62.53 87 THR A N 1
ATOM 687 C CA . THR A 1 87 ? -10.377 11.602 10.678 1.00 62.53 87 THR A CA 1
ATOM 688 C C . THR A 1 87 ? -11.685 12.141 10.111 1.00 62.53 87 THR A C 1
ATOM 690 O O . THR A 1 87 ? -11.844 12.251 8.903 1.00 62.53 87 THR A O 1
ATOM 693 N N . SER A 1 88 ? -12.634 12.535 10.963 1.00 55.00 88 SER A N 1
ATOM 694 C CA . SER A 1 88 ? -13.892 13.160 10.509 1.00 55.00 88 SER A CA 1
ATOM 695 C C . SER A 1 88 ? -13.702 14.496 9.766 1.00 55.00 88 SER A C 1
ATOM 697 O O . SER A 1 88 ? -14.688 15.102 9.357 1.00 55.00 88 SER A O 1
ATOM 699 N N . ALA A 1 89 ? -12.466 14.995 9.664 1.00 57.12 89 ALA A N 1
ATOM 700 C CA . ALA A 1 89 ? -12.106 16.219 8.959 1.00 57.12 89 ALA A CA 1
ATOM 701 C C . ALA A 1 89 ? -11.474 15.963 7.574 1.00 57.12 89 ALA A C 1
ATOM 703 O O . ALA A 1 89 ? -11.174 16.938 6.883 1.00 57.12 89 ALA A O 1
ATOM 704 N N . ASP A 1 90 ? -11.257 14.697 7.197 1.00 54.59 90 ASP A N 1
ATOM 705 C CA . ASP A 1 90 ? -10.685 14.271 5.911 1.00 54.59 90 ASP A CA 1
ATOM 706 C C . ASP A 1 90 ? -11.747 13.998 4.836 1.00 54.59 90 ASP A C 1
ATOM 708 O O . ASP A 1 90 ? -12.863 13.549 5.169 1.00 54.59 90 ASP A O 1
#

Foldseek 3Di:
DWKKKKFKFADDPPDDPCRGRVDTPDIDMDDDPDDVRVVVVVCVVCCVVCQVPWGWMKMKIWTWDDDPDDDDDTDTHDIDIDIDTDDNVD

Sequence (90 aa):
MTTYVYYIAERVEGAQEMQRFAHPIHVGIVSAPDHEAAYTAVLEDLRPTFADAPQHLEVRFEVLTPPRSGAGVWRHGKPIDTDITFTSAD